Protein AF-A0A952KPR9-F1 (afdb_monomer_lite)

pLDDT: mean 92.3, std 12.99, range [48.25, 98.81]

Structure (mmCIF, N/CA/C/O backbone):
data_AF-A0A952KPR9-F1
#
_entry.id   AF-A0A952KPR9-F1
#
loop_
_atom_site.group_PDB
_atom_site.id
_atom_site.type_symbol
_atom_site.label_atom_id
_atom_site.label_alt_id
_atom_site.label_comp_id
_atom_site.label_asym_id
_atom_site.label_entity_id
_atom_site.label_seq_id
_atom_site.pdbx_PDB_ins_code
_atom_site.Cartn_x
_atom_site.Cartn_y
_atom_site.Cartn_z
_atom_site.occupancy
_atom_site.B_iso_or_equiv
_atom_site.auth_seq_id
_atom_site.auth_comp_id
_atom_site.auth_asym_id
_atom_site.auth_atom_id
_atom_site.pdbx_PDB_model_num
ATOM 1 N N . MET A 1 1 ? -28.566 22.038 12.425 1.00 48.25 1 MET A N 1
ATOM 2 C CA . MET A 1 1 ? -28.783 20.623 12.068 1.00 48.25 1 MET A CA 1
ATOM 3 C C . MET A 1 1 ? -27.716 19.842 12.796 1.00 48.25 1 MET A C 1
ATOM 5 O O . MET A 1 1 ? -26.550 19.999 12.466 1.00 48.25 1 MET A O 1
ATOM 9 N N . ASP A 1 2 ? -28.110 19.145 13.854 1.00 50.06 2 ASP A N 1
ATOM 10 C CA . ASP A 1 2 ? -27.205 18.352 14.680 1.00 50.06 2 ASP A CA 1
ATOM 11 C C . ASP A 1 2 ? -26.936 17.036 13.941 1.00 50.06 2 ASP A C 1
ATOM 13 O O . ASP A 1 2 ? -27.879 16.332 13.571 1.00 50.06 2 ASP A O 1
ATOM 17 N N . VAL A 1 3 ? -25.677 16.755 13.610 1.00 55.28 3 VAL A N 1
ATOM 18 C CA . VAL A 1 3 ? -25.313 15.505 12.934 1.00 55.28 3 VAL A CA 1
ATOM 19 C C . VAL A 1 3 ? -25.351 14.414 14.005 1.00 55.28 3 VAL A C 1
ATOM 21 O O . VAL A 1 3 ? -24.656 14.564 15.010 1.00 55.28 3 VAL A O 1
ATOM 24 N N . PRO A 1 4 ? -26.146 13.338 13.855 1.00 49.06 4 PRO A N 1
ATOM 25 C CA . PRO A 1 4 ? -26.230 12.315 14.887 1.00 49.06 4 PRO A CA 1
ATOM 26 C C . PRO A 1 4 ? -24.841 11.718 15.131 1.00 49.06 4 PRO A C 1
ATOM 28 O O . PRO A 1 4 ? -24.165 11.284 14.195 1.00 49.06 4 PRO A O 1
ATOM 31 N N . ALA A 1 5 ? -24.410 11.723 16.394 1.00 59.69 5 ALA A N 1
ATOM 32 C CA . ALA A 1 5 ? -23.140 11.145 16.802 1.00 59.69 5 ALA A CA 1
ATOM 33 C C . ALA A 1 5 ? -23.119 9.656 16.432 1.00 59.69 5 ALA A C 1
ATOM 35 O O . ALA A 1 5 ? -23.937 8.869 16.913 1.00 59.69 5 ALA A O 1
ATOM 36 N N . VAL A 1 6 ? -22.184 9.274 15.561 1.00 60.88 6 VAL A N 1
ATOM 37 C CA . VAL A 1 6 ? -21.951 7.870 15.217 1.00 60.88 6 VAL A CA 1
ATOM 38 C C . VAL A 1 6 ? -21.518 7.149 16.499 1.00 60.88 6 VAL A C 1
ATOM 40 O O . VAL A 1 6 ? -20.578 7.611 17.154 1.00 60.88 6 VAL A O 1
ATOM 43 N N . PRO A 1 7 ? -22.182 6.051 16.904 1.00 52.94 7 PRO A N 1
ATOM 44 C CA . PRO A 1 7 ? -21.807 5.326 18.108 1.00 52.94 7 PRO A CA 1
ATOM 45 C C . PRO A 1 7 ? -20.354 4.862 17.998 1.00 52.94 7 PRO A C 1
ATOM 47 O O . PRO A 1 7 ? -19.976 4.115 17.096 1.00 52.94 7 PRO A O 1
ATOM 50 N N . ARG A 1 8 ? -19.527 5.345 18.926 1.00 54.47 8 ARG A N 1
ATOM 51 C CA . ARG A 1 8 ? -18.110 5.000 19.021 1.00 54.47 8 ARG A CA 1
ATOM 52 C C . ARG A 1 8 ? -18.006 3.538 19.470 1.00 54.47 8 ARG A C 1
ATOM 54 O O . ARG A 1 8 ? -18.552 3.227 20.532 1.00 54.47 8 ARG A O 1
ATOM 61 N N . PRO A 1 9 ? -17.339 2.642 18.720 1.00 54.69 9 PRO A N 1
ATOM 62 C CA . PRO A 1 9 ? -17.216 1.255 19.136 1.00 54.69 9 PRO A CA 1
ATOM 63 C C . PRO A 1 9 ? -16.529 1.198 20.498 1.00 54.69 9 PRO A C 1
ATOM 65 O O . PRO A 1 9 ? -15.412 1.689 20.676 1.00 54.69 9 PRO A O 1
ATOM 68 N N . LEU A 1 10 ? -17.222 0.624 21.475 1.00 56.47 10 LEU A N 1
ATOM 69 C CA . LEU A 1 10 ? -16.644 0.293 22.764 1.00 56.47 10 LEU A CA 1
ATOM 70 C C . LEU A 1 10 ? -15.696 -0.894 22.517 1.00 56.47 10 LEU A C 1
ATOM 72 O O . LEU A 1 10 ? -16.118 -1.936 22.026 1.00 56.47 10 LEU A O 1
ATOM 76 N N . THR A 1 11 ? -14.405 -0.692 22.793 1.00 53.38 11 THR A N 1
ATOM 77 C CA . THR A 1 11 ? -13.367 -1.737 22.941 1.00 53.38 11 THR A CA 1
ATOM 78 C C . THR A 1 11 ? -12.937 -2.547 21.704 1.00 53.38 11 THR A C 1
ATOM 80 O O . THR A 1 11 ? -12.476 -3.676 21.857 1.00 53.38 11 THR A O 1
ATOM 83 N N . ALA A 1 12 ? -13.014 -2.007 20.485 1.00 68.75 12 ALA A N 1
ATOM 84 C CA . ALA A 1 12 ? -12.380 -2.641 19.320 1.00 68.75 12 ALA A CA 1
ATOM 85 C C . ALA A 1 12 ? -10.900 -2.226 19.209 1.00 68.75 12 ALA A C 1
ATOM 87 O O . ALA A 1 12 ? -10.572 -1.056 19.415 1.00 68.75 12 ALA A O 1
ATOM 88 N N . ARG A 1 13 ? -10.005 -3.176 18.891 1.00 91.12 13 ARG A N 1
ATOM 89 C CA . ARG A 1 13 ? -8.595 -2.885 18.559 1.00 91.12 13 ARG A CA 1
ATOM 90 C C . ARG A 1 13 ? -8.503 -1.775 17.492 1.00 91.12 13 ARG A C 1
ATOM 92 O O . ARG A 1 13 ? -9.438 -1.663 16.694 1.00 91.12 13 ARG A O 1
ATOM 99 N N . PRO A 1 14 ? -7.403 -1.000 17.427 1.00 95.12 14 PRO A N 1
ATOM 100 C CA . PRO A 1 14 ? -7.206 -0.042 16.345 1.00 95.12 14 PRO A CA 1
ATOM 101 C C . PRO A 1 14 ? -7.418 -0.683 14.968 1.00 95.12 14 PRO A C 1
ATOM 103 O O . PRO A 1 14 ? -7.022 -1.833 14.734 1.00 95.12 14 PRO A O 1
ATOM 106 N N . LEU A 1 15 ? -8.062 0.057 14.063 1.00 96.69 15 LEU A N 1
ATOM 107 C CA . LEU A 1 15 ? -8.175 -0.346 12.665 1.00 96.69 15 LEU A CA 1
ATOM 108 C C . LEU A 1 15 ? -6.789 -0.331 12.032 1.00 96.69 15 LEU A C 1
ATOM 110 O O . LEU A 1 15 ? -6.059 0.647 12.149 1.00 96.69 15 LEU A O 1
ATOM 114 N N . THR A 1 16 ? -6.443 -1.381 11.308 1.00 98.44 16 THR A N 1
ATOM 115 C CA . THR A 1 16 ? -5.242 -1.387 10.474 1.00 98.44 16 THR A CA 1
ATOM 116 C C . THR A 1 16 ? -5.584 -0.764 9.127 1.00 98.44 16 THR A C 1
ATOM 118 O O . THR A 1 16 ? -6.505 -1.204 8.434 1.00 98.44 16 THR A O 1
ATOM 121 N N . VAL A 1 17 ? -4.862 0.291 8.760 1.00 98.69 17 VAL A N 1
ATOM 122 C CA . VAL A 1 17 ? -5.068 1.033 7.515 1.00 98.69 17 VAL A CA 1
ATOM 123 C C . VAL A 1 17 ? -3.782 0.995 6.711 1.00 98.69 17 VAL A C 1
ATOM 125 O O . VAL A 1 17 ? -2.732 1.410 7.196 1.00 98.69 17 VAL A O 1
ATOM 128 N N . TRP A 1 18 ? -3.844 0.523 5.470 1.00 98.81 18 TRP A N 1
ATOM 129 C CA . TRP A 1 18 ? -2.735 0.698 4.534 1.00 98.81 18 TRP A CA 1
ATOM 130 C C . TRP A 1 18 ? -3.036 1.829 3.569 1.00 98.81 18 TRP A C 1
ATOM 132 O O . TRP A 1 18 ? -4.084 1.823 2.925 1.00 98.81 18 TRP A O 1
ATOM 142 N N . THR A 1 19 ? -2.097 2.762 3.437 1.00 98.75 19 THR A N 1
ATOM 143 C CA . THR A 1 19 ? -2.097 3.749 2.358 1.00 98.75 19 THR A CA 1
ATOM 144 C C . THR A 1 19 ? -1.185 3.251 1.250 1.00 98.75 19 THR A C 1
ATOM 146 O O . THR A 1 19 ? -0.043 2.889 1.512 1.00 98.75 19 THR A O 1
ATOM 149 N N . VAL A 1 20 ? -1.682 3.166 0.017 1.00 98.75 20 VAL A N 1
ATOM 150 C CA . VAL A 1 20 ? -0.958 2.499 -1.075 1.00 98.75 20 VAL A CA 1
ATOM 151 C C . VAL A 1 20 ? -0.824 3.412 -2.283 1.00 98.75 20 VAL A C 1
ATOM 153 O O . VAL A 1 20 ? -1.817 3.783 -2.908 1.00 98.75 20 VAL A O 1
ATOM 156 N N . SER A 1 21 ? 0.407 3.768 -2.639 1.00 98.38 21 SER A N 1
ATOM 157 C CA . SER A 1 21 ? 0.690 4.684 -3.750 1.00 98.38 21 SER A CA 1
ATOM 158 C C . SER A 1 21 ? 1.985 4.320 -4.482 1.00 98.38 21 SER A C 1
ATOM 160 O O . SER A 1 21 ? 2.595 3.294 -4.201 1.00 98.38 21 SER A O 1
ATOM 162 N N . ASP A 1 22 ? 2.404 5.153 -5.434 1.00 96.69 22 ASP A N 1
ATOM 163 C CA . ASP A 1 22 ? 3.726 5.090 -6.073 1.00 96.69 22 ASP A CA 1
ATOM 164 C C . ASP A 1 22 ? 4.742 6.057 -5.430 1.00 96.69 22 ASP A C 1
ATOM 166 O O . ASP A 1 22 ? 5.738 6.418 -6.048 1.00 96.69 22 ASP A O 1
ATOM 170 N N . GLY A 1 23 ? 4.462 6.552 -4.217 1.00 96.19 23 GLY A N 1
ATOM 171 C CA . GLY A 1 23 ? 5.359 7.421 -3.450 1.00 96.19 23 GLY A CA 1
ATOM 172 C C . GLY A 1 23 ? 5.467 8.864 -3.952 1.00 96.19 23 GLY A C 1
ATOM 173 O O . GLY A 1 23 ? 6.103 9.693 -3.301 1.00 96.19 23 GLY A O 1
ATOM 174 N N . ARG A 1 24 ? 4.842 9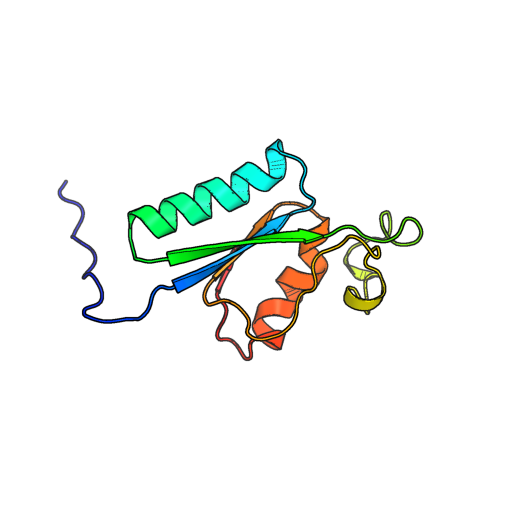.224 -5.084 1.00 96.94 24 ARG A N 1
ATOM 175 C CA . ARG A 1 24 ? 4.827 10.619 -5.544 1.00 96.94 24 ARG A CA 1
ATOM 176 C C . ARG A 1 24 ? 3.969 11.452 -4.598 1.00 96.94 24 ARG A C 1
ATOM 178 O O . ARG A 1 24 ? 2.770 11.208 -4.492 1.00 96.94 24 ARG A O 1
ATOM 185 N N . ALA A 1 25 ? 4.560 12.476 -3.979 1.00 96.25 25 ALA A N 1
ATOM 186 C CA . ALA A 1 25 ? 3.950 13.250 -2.889 1.00 96.25 25 ALA A CA 1
ATOM 187 C C . ALA A 1 25 ? 2.495 13.688 -3.151 1.00 96.25 25 ALA A C 1
ATOM 189 O O . ALA A 1 25 ? 1.632 13.509 -2.300 1.00 96.25 25 ALA A O 1
ATOM 190 N N . GLY A 1 26 ? 2.186 14.201 -4.348 1.00 94.88 26 GLY A N 1
ATOM 191 C CA . GLY A 1 26 ? 0.823 14.631 -4.687 1.00 94.88 26 GLY A CA 1
ATOM 192 C C . GLY A 1 26 ? -0.216 13.500 -4.709 1.00 94.88 26 GLY A C 1
ATOM 193 O O . GLY A 1 26 ? -1.382 13.748 -4.421 1.00 94.88 26 GLY A O 1
ATOM 194 N N . ILE A 1 27 ? 0.199 12.273 -5.031 1.00 96.44 27 ILE A N 1
ATOM 195 C CA . ILE A 1 27 ? -0.653 11.076 -5.050 1.00 96.44 27 ILE A CA 1
ATOM 196 C C . ILE A 1 27 ? -0.698 10.445 -3.657 1.00 96.44 27 ILE A C 1
ATOM 198 O O . ILE A 1 27 ? -1.782 10.143 -3.163 1.00 96.44 27 ILE A O 1
ATOM 202 N N . GLU A 1 28 ? 0.459 10.286 -3.009 1.00 98.25 28 GLU A N 1
ATOM 203 C CA . GLU A 1 28 ? 0.573 9.708 -1.664 1.00 98.25 28 GLU A CA 1
ATOM 204 C C . GLU A 1 28 ? -0.261 10.491 -0.642 1.00 98.25 28 GLU A C 1
ATOM 206 O O . GLU A 1 28 ? -1.008 9.891 0.133 1.00 98.25 28 GLU A O 1
ATOM 211 N N . ASN A 1 29 ? -0.232 11.826 -0.711 1.00 98.12 29 ASN A N 1
ATOM 212 C CA . ASN A 1 29 ? -0.977 12.690 0.203 1.00 98.12 29 ASN A CA 1
ATOM 213 C C . ASN A 1 29 ? -2.500 12.513 0.114 1.00 98.12 29 ASN A C 1
ATOM 215 O O . ASN A 1 29 ? -3.181 12.752 1.107 1.00 98.12 29 ASN A O 1
ATOM 219 N N . GLN A 1 30 ? -3.052 12.080 -1.027 1.00 97.19 30 GLN A N 1
ATOM 220 C CA . GLN A 1 30 ? -4.495 11.816 -1.137 1.00 97.19 30 GLN A CA 1
ATOM 221 C C . GLN A 1 30 ? -4.894 10.620 -0.267 1.00 97.19 30 GLN A C 1
ATOM 223 O O . GLN A 1 30 ? -5.841 10.698 0.515 1.00 97.19 30 GLN A O 1
ATOM 228 N N . ALA A 1 31 ? -4.133 9.526 -0.363 1.00 98.44 31 ALA A N 1
ATOM 229 C CA . ALA A 1 31 ? -4.369 8.334 0.441 1.00 98.44 31 ALA A CA 1
ATOM 230 C C . ALA A 1 31 ? -4.060 8.588 1.924 1.00 98.44 31 ALA A C 1
ATOM 232 O O . ALA A 1 31 ? -4.845 8.207 2.794 1.00 98.44 31 ALA A O 1
ATOM 233 N N . LEU A 1 32 ? -2.944 9.267 2.212 1.00 98.56 32 LEU A N 1
ATOM 234 C CA . LEU A 1 32 ? -2.536 9.588 3.576 1.00 98.56 32 LEU A CA 1
ATOM 235 C C . LEU A 1 32 ? -3.525 10.529 4.267 1.00 98.56 32 LEU A C 1
ATOM 237 O O . LEU A 1 32 ? -3.970 10.227 5.369 1.00 98.56 32 LEU A O 1
ATOM 241 N N . GLY A 1 33 ? -3.952 11.603 3.601 1.00 98.31 33 GLY A N 1
ATOM 242 C CA . GLY A 1 33 ? -4.910 12.553 4.166 1.00 98.31 33 GLY A CA 1
ATOM 243 C C . GLY A 1 33 ? -6.257 11.908 4.507 1.00 98.31 33 GLY A C 1
ATOM 244 O O . GLY A 1 33 ? -6.852 12.231 5.540 1.00 98.31 33 GLY A O 1
ATOM 245 N N . LEU A 1 34 ? -6.722 10.951 3.692 1.00 98.44 34 LEU A N 1
ATOM 246 C CA . LEU A 1 34 ? -7.925 10.178 4.003 1.00 98.44 34 LEU A CA 1
ATOM 247 C C . LEU A 1 34 ? -7.701 9.215 5.179 1.00 98.44 34 LEU A C 1
ATOM 249 O O . LEU A 1 34 ? -8.554 9.132 6.061 1.00 98.44 34 LEU A O 1
ATOM 253 N N . ALA A 1 35 ? -6.559 8.527 5.237 1.00 98.62 35 ALA A N 1
ATOM 254 C CA . ALA A 1 35 ? -6.223 7.655 6.363 1.00 98.62 35 ALA A CA 1
ATOM 255 C C . ALA A 1 35 ? -6.134 8.429 7.688 1.00 98.62 35 ALA A C 1
ATOM 257 O O . ALA A 1 35 ? -6.689 8.001 8.698 1.00 98.62 35 ALA A O 1
ATOM 258 N N . GLU A 1 36 ? -5.513 9.607 7.682 1.00 98.56 36 GLU A N 1
ATOM 259 C CA . GLU A 1 36 ? -5.461 10.500 8.839 1.00 98.56 36 GLU A CA 1
ATOM 260 C C . GLU A 1 36 ? -6.853 11.011 9.228 1.00 98.56 36 GLU A C 1
ATOM 262 O O . GLU A 1 36 ? -7.152 11.153 10.413 1.00 98.56 36 GLU A O 1
ATOM 267 N N . ALA A 1 37 ? -7.734 11.267 8.253 1.00 98.38 37 ALA A N 1
ATOM 268 C CA . ALA A 1 37 ? -9.126 11.613 8.529 1.00 98.38 37 ALA A CA 1
ATOM 269 C C . ALA A 1 37 ? -9.878 10.476 9.226 1.00 98.38 37 ALA A C 1
ATOM 271 O O . ALA A 1 37 ? -10.629 10.743 10.162 1.00 98.38 37 ALA A O 1
ATOM 272 N N . VAL A 1 38 ? -9.636 9.222 8.832 1.00 97.31 38 VAL A N 1
ATOM 273 C CA . VAL A 1 38 ? -10.161 8.045 9.539 1.00 97.31 38 VAL A CA 1
ATOM 274 C C . VAL A 1 38 ? -9.599 7.979 10.961 1.00 97.31 38 VAL A C 1
ATOM 276 O O . VAL A 1 38 ? -10.373 7.851 11.908 1.00 97.31 38 VAL A O 1
ATOM 279 N N . ALA A 1 39 ? -8.284 8.145 11.128 1.00 97.12 39 ALA A N 1
ATOM 280 C CA . ALA A 1 39 ? -7.620 8.092 12.433 1.00 97.12 39 ALA A CA 1
ATOM 281 C C . ALA A 1 39 ? -8.086 9.192 13.407 1.00 97.12 39 ALA A C 1
ATOM 283 O O . ALA A 1 39 ? -8.063 8.995 14.621 1.00 97.12 39 ALA A O 1
ATOM 284 N N . ARG A 1 40 ? -8.560 10.339 12.897 1.00 97.06 40 ARG A N 1
ATOM 285 C CA . ARG A 1 40 ? -9.201 11.383 13.718 1.00 97.06 40 ARG A CA 1
ATOM 286 C C . ARG A 1 40 ? -10.574 10.976 14.262 1.00 97.06 40 ARG A C 1
ATOM 288 O O . ARG A 1 40 ? -10.997 11.537 15.267 1.00 97.06 40 ARG A O 1
ATOM 295 N N . GLN A 1 41 ? -11.263 10.031 13.620 1.00 96.12 41 GLN A N 1
ATOM 296 C CA . GLN A 1 41 ? -12.619 9.605 13.992 1.00 96.12 41 GLN A CA 1
ATOM 297 C C . GLN A 1 41 ? -12.645 8.302 14.800 1.00 96.12 41 GLN A C 1
ATOM 299 O O . GLN A 1 41 ? -13.567 8.072 15.581 1.00 96.12 41 GLN A O 1
ATOM 304 N N . THR A 1 42 ? -11.653 7.432 14.613 1.00 93.94 42 THR A N 1
ATOM 305 C CA . THR A 1 42 ? -11.554 6.135 15.290 1.00 93.94 42 THR A CA 1
ATOM 306 C C . THR A 1 42 ? -10.085 5.724 15.433 1.00 93.94 42 THR A C 1
ATOM 308 O O . THR A 1 42 ? -9.297 6.062 14.549 1.00 93.94 42 THR A O 1
ATOM 311 N N . PRO A 1 43 ? -9.679 4.998 16.497 1.00 95.62 43 PRO A N 1
ATOM 312 C CA . PRO A 1 43 ? -8.308 4.510 16.620 1.00 95.62 43 PRO A CA 1
ATOM 313 C C . PRO A 1 43 ? -7.885 3.720 15.377 1.00 95.62 43 PRO A C 1
ATOM 315 O O . PRO A 1 43 ? -8.540 2.743 15.006 1.00 95.62 43 PRO A O 1
ATOM 318 N N . ALA A 1 44 ? -6.796 4.145 14.738 1.00 97.31 44 ALA A N 1
ATOM 319 C CA . ALA A 1 44 ? -6.271 3.516 13.536 1.00 97.31 44 ALA A CA 1
ATOM 320 C C . ALA A 1 44 ? -4.739 3.554 13.506 1.00 97.31 44 ALA A C 1
ATOM 322 O O . ALA A 1 44 ? -4.122 4.559 13.851 1.00 97.31 44 ALA A O 1
ATOM 323 N N . GLU A 1 45 ? -4.144 2.458 13.053 1.00 98.31 45 GLU A N 1
ATOM 324 C CA . GLU A 1 45 ? -2.720 2.316 12.776 1.00 98.31 45 GLU A CA 1
ATOM 325 C C . GLU A 1 45 ? -2.508 2.395 11.265 1.00 98.31 45 GLU A C 1
ATOM 327 O O . GLU A 1 45 ? -3.006 1.559 10.507 1.00 98.31 45 GLU A O 1
ATOM 332 N N . ILE A 1 46 ? -1.782 3.421 10.821 1.00 98.69 46 ILE A N 1
ATOM 333 C CA . ILE A 1 46 ? -1.556 3.697 9.401 1.00 98.69 46 ILE A CA 1
ATOM 334 C C . ILE A 1 46 ? -0.190 3.147 8.989 1.00 98.69 46 ILE A C 1
ATOM 336 O O . ILE A 1 46 ? 0.831 3.489 9.579 1.00 98.69 46 ILE A O 1
ATOM 340 N N . THR A 1 47 ? -0.162 2.327 7.940 1.00 98.75 47 THR A N 1
ATOM 341 C CA . THR A 1 47 ? 1.063 1.861 7.278 1.00 98.75 47 THR A CA 1
ATOM 342 C C . THR A 1 47 ? 1.103 2.377 5.846 1.00 98.75 47 THR A C 1
ATOM 344 O O . THR A 1 47 ? 0.186 2.116 5.071 1.00 98.75 47 THR A O 1
ATOM 347 N N . VAL A 1 48 ? 2.182 3.063 5.472 1.00 98.62 48 VAL A N 1
ATOM 348 C CA . VAL A 1 48 ? 2.414 3.489 4.085 1.00 98.62 48 VAL A CA 1
ATOM 349 C C . VAL A 1 48 ? 3.036 2.339 3.292 1.00 98.62 48 VAL A C 1
ATOM 351 O O . VAL A 1 48 ? 3.962 1.686 3.768 1.00 98.62 48 VAL A O 1
ATOM 354 N N . LYS A 1 49 ? 2.513 2.086 2.091 1.00 98.62 49 LYS A N 1
ATOM 355 C CA . LYS A 1 49 ? 2.991 1.094 1.124 1.00 98.62 49 LYS A CA 1
ATOM 356 C C . LYS A 1 49 ? 3.241 1.769 -0.224 1.00 98.62 49 LYS A C 1
ATOM 358 O O . LYS A 1 49 ? 2.337 2.371 -0.808 1.00 98.62 49 LYS A O 1
ATOM 363 N N . ARG A 1 50 ? 4.454 1.641 -0.746 1.00 98.50 50 ARG A N 1
ATOM 364 C CA . ARG A 1 50 ? 4.888 2.217 -2.021 1.00 98.50 50 ARG A CA 1
ATOM 365 C C . ARG A 1 50 ? 5.165 1.116 -3.029 1.00 98.50 50 ARG A C 1
ATOM 367 O O . ARG A 1 50 ? 5.947 0.204 -2.777 1.00 9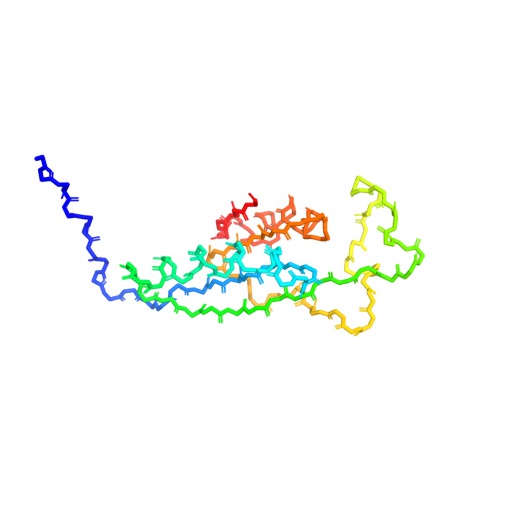8.50 50 ARG A O 1
ATOM 374 N N . LEU A 1 51 ? 4.498 1.199 -4.174 1.00 97.81 51 LEU A N 1
ATOM 375 C CA . LEU A 1 51 ? 4.551 0.195 -5.227 1.00 97.81 51 LEU A CA 1
ATOM 376 C C . LEU A 1 51 ? 5.143 0.788 -6.501 1.00 97.81 51 LEU A C 1
ATOM 378 O O . LEU A 1 51 ? 4.576 1.710 -7.091 1.00 97.81 51 LEU A O 1
ATOM 382 N N . HIS A 1 52 ? 6.228 0.183 -6.972 1.00 96.62 52 HIS A N 1
ATOM 383 C CA . HIS A 1 52 ? 6.854 0.474 -8.253 1.00 96.62 52 HIS A CA 1
ATOM 384 C C . HIS A 1 52 ? 6.897 -0.804 -9.091 1.00 96.62 52 HIS A C 1
ATOM 386 O O . HIS A 1 52 ? 7.240 -1.884 -8.623 1.00 96.62 52 HIS A O 1
ATOM 392 N N . PHE A 1 53 ? 6.541 -0.711 -10.364 1.00 97.00 53 PHE A N 1
ATOM 393 C CA . PHE A 1 53 ? 6.745 -1.834 -11.274 1.00 97.00 53 PHE A CA 1
ATOM 394 C C . PHE A 1 53 ? 8.157 -1.777 -11.839 1.00 97.00 53 PHE A C 1
ATOM 396 O O . PHE A 1 53 ? 8.670 -0.690 -12.107 1.00 97.00 53 PHE A O 1
ATOM 403 N N . ALA A 1 54 ? 8.776 -2.939 -12.061 1.00 96.88 54 ALA A N 1
ATOM 404 C CA . ALA A 1 54 ? 10.058 -2.984 -12.752 1.00 96.88 54 ALA A CA 1
ATOM 405 C C . ALA A 1 54 ? 9.929 -2.299 -14.131 1.00 96.88 54 ALA A C 1
ATOM 407 O O . ALA A 1 54 ? 8.846 -2.348 -14.728 1.00 96.88 54 ALA A O 1
ATOM 408 N N . PRO A 1 55 ? 11.002 -1.699 -14.686 1.00 94.69 55 PRO A N 1
ATOM 409 C CA . PRO A 1 55 ? 10.919 -0.899 -15.914 1.00 94.69 55 PRO A CA 1
ATOM 410 C C . PRO A 1 55 ? 10.235 -1.605 -17.094 1.00 94.69 55 PRO A C 1
ATOM 412 O O . PRO A 1 55 ? 9.507 -0.976 -17.859 1.00 94.69 55 PRO A O 1
ATOM 415 N N . LEU A 1 56 ? 10.405 -2.928 -17.200 1.00 94.69 56 LEU A N 1
ATOM 416 C CA . LEU A 1 56 ? 9.773 -3.760 -18.227 1.00 94.69 56 LEU A CA 1
ATOM 417 C C . LEU A 1 56 ? 8.233 -3.794 -18.128 1.00 94.69 56 LEU A C 1
ATOM 419 O O . LEU A 1 56 ? 7.551 -3.983 -19.132 1.00 94.69 56 LEU A O 1
ATOM 423 N N . PHE A 1 57 ? 7.677 -3.596 -16.931 1.00 95.00 57 PHE A N 1
ATOM 424 C CA . PHE A 1 57 ? 6.248 -3.730 -16.634 1.00 95.00 57 PHE A CA 1
ATOM 425 C C . PHE A 1 57 ? 5.559 -2.404 -16.275 1.00 95.00 57 PHE A C 1
ATOM 427 O O . PHE A 1 57 ? 4.329 -2.354 -16.187 1.00 95.00 57 PHE A O 1
ATOM 434 N N . ASP A 1 58 ? 6.303 -1.314 -16.072 1.00 90.44 58 ASP A N 1
ATOM 435 C CA . ASP A 1 58 ? 5.735 -0.042 -15.608 1.00 90.44 58 ASP A CA 1
ATOM 436 C C . ASP A 1 58 ? 4.674 0.523 -16.568 1.00 90.44 58 ASP A C 1
ATOM 438 O O . ASP A 1 58 ? 3.536 0.826 -16.177 1.00 90.44 58 ASP A O 1
ATOM 442 N N . ARG A 1 59 ? 4.994 0.543 -17.866 1.00 92.19 59 ARG A N 1
ATOM 443 C CA . ARG A 1 59 ? 4.086 1.017 -18.923 1.00 92.19 59 ARG A CA 1
ATOM 444 C C . ARG A 1 59 ? 3.009 0.011 -19.314 1.00 92.19 59 ARG A C 1
ATOM 446 O O . ARG A 1 59 ? 2.113 0.349 -20.084 1.00 92.19 59 ARG A O 1
ATOM 453 N N . LEU A 1 60 ? 3.065 -1.206 -18.777 1.00 93.69 60 LEU A N 1
ATOM 454 C CA . LEU A 1 60 ? 2.097 -2.242 -19.094 1.00 93.69 60 LEU A CA 1
ATOM 455 C C . LEU A 1 60 ? 0.697 -1.830 -18.585 1.00 93.69 60 LEU A C 1
ATOM 457 O O . LEU A 1 60 ? 0.567 -1.439 -17.414 1.00 93.69 60 LEU A O 1
ATOM 461 N N . PRO A 1 61 ? -0.362 -1.914 -19.412 1.00 93.06 61 PRO A N 1
ATOM 462 C CA . PRO A 1 61 ? -1.734 -1.692 -18.967 1.00 93.06 61 PRO A CA 1
ATOM 463 C C . PRO A 1 61 ? -2.095 -2.557 -17.753 1.00 93.06 61 PRO A C 1
ATOM 465 O O . PRO A 1 61 ? -1.685 -3.713 -17.666 1.00 93.06 61 PRO A O 1
ATOM 468 N N . THR A 1 62 ? -2.906 -2.027 -16.831 1.00 92.06 62 THR A N 1
ATOM 469 C CA . THR A 1 62 ? -3.320 -2.723 -15.592 1.00 92.06 62 THR A CA 1
ATOM 470 C C . THR A 1 62 ? -3.893 -4.117 -15.859 1.00 92.06 62 THR A C 1
ATOM 472 O O . THR A 1 62 ? -3.594 -5.049 -15.117 1.00 92.06 62 THR A O 1
ATOM 475 N N . ALA A 1 63 ? -4.665 -4.283 -16.937 1.00 91.44 63 ALA A N 1
ATOM 476 C CA . ALA A 1 63 ? -5.266 -5.564 -17.313 1.00 91.44 63 ALA A CA 1
ATOM 477 C C . ALA A 1 63 ? -4.231 -6.653 -17.658 1.00 91.44 63 ALA A C 1
ATOM 479 O O . ALA A 1 63 ? -4.498 -7.833 -17.453 1.00 91.44 63 ALA A O 1
ATOM 480 N N . LEU A 1 64 ? -3.044 -6.268 -18.138 1.00 94.50 64 LEU A N 1
ATOM 481 C CA . LEU A 1 64 ? -1.974 -7.196 -18.517 1.00 94.50 64 LEU A CA 1
ATOM 482 C C . LEU A 1 64 ? -1.015 -7.508 -17.357 1.00 94.50 64 LEU A C 1
ATOM 484 O O . LEU A 1 64 ? -0.148 -8.371 -17.480 1.00 94.50 64 LEU A O 1
ATOM 488 N N . LYS A 1 65 ? -1.189 -6.861 -16.199 1.00 94.88 65 LYS A N 1
ATOM 489 C CA . LYS A 1 65 ? -0.453 -7.177 -14.969 1.00 94.88 65 LYS A CA 1
ATOM 490 C C . LYS A 1 65 ? -1.069 -8.405 -14.295 1.00 94.88 65 LYS A C 1
ATOM 492 O O . LYS A 1 65 ? -1.782 -8.297 -13.297 1.00 94.88 65 LYS A O 1
ATOM 497 N N . ILE A 1 66 ? -0.854 -9.571 -14.906 1.00 92.81 66 ILE A N 1
ATOM 498 C CA . ILE A 1 66 ? -1.454 -10.852 -14.500 1.00 92.81 66 ILE A CA 1
ATOM 499 C C . ILE A 1 66 ? -0.928 -11.354 -13.149 1.00 92.81 66 ILE A C 1
ATOM 501 O O . ILE A 1 66 ? -1.716 -11.856 -12.350 1.00 92.81 66 ILE A O 1
ATOM 505 N N . ALA A 1 67 ? 0.362 -11.140 -12.879 1.00 94.00 67 ALA A N 1
ATOM 506 C CA . ALA A 1 67 ? 1.062 -11.529 -11.655 1.00 94.00 67 ALA A CA 1
ATOM 507 C C . ALA A 1 67 ? 1.788 -10.303 -11.069 1.00 94.00 67 ALA A C 1
ATOM 509 O O . ALA A 1 67 ? 3.013 -10.211 -11.165 1.00 94.00 67 ALA A O 1
ATOM 510 N N . PRO A 1 68 ? 1.044 -9.308 -10.553 1.00 94.38 68 PRO A N 1
ATOM 511 C CA . PRO A 1 68 ? 1.606 -8.006 -10.217 1.00 94.38 68 PRO A CA 1
ATOM 512 C C . PRO A 1 68 ? 2.705 -8.084 -9.151 1.00 94.38 68 PRO A C 1
ATOM 514 O O . PRO A 1 68 ? 3.651 -7.314 -9.235 1.00 94.38 68 PRO A O 1
ATOM 517 N N . GLU A 1 69 ? 2.645 -9.041 -8.224 1.00 94.75 69 GLU A N 1
ATOM 518 C CA . GLU A 1 69 ? 3.669 -9.279 -7.200 1.00 94.75 69 GLU A CA 1
ATOM 519 C C . GLU A 1 69 ? 5.042 -9.602 -7.813 1.00 94.75 69 GLU A C 1
ATOM 521 O O . GLU A 1 69 ? 6.052 -9.049 -7.389 1.00 94.75 69 GLU A O 1
ATOM 526 N N . ALA A 1 70 ? 5.083 -10.447 -8.847 1.00 95.62 70 ALA A N 1
ATOM 527 C CA . ALA A 1 70 ? 6.320 -10.825 -9.538 1.00 95.62 70 ALA A CA 1
ATOM 528 C C . ALA A 1 70 ? 6.824 -9.745 -10.515 1.00 95.62 70 ALA A C 1
ATOM 530 O O . ALA A 1 70 ? 7.921 -9.858 -11.056 1.00 95.62 70 ALA A O 1
ATOM 531 N N . MET A 1 71 ? 6.009 -8.720 -10.775 1.00 97.00 71 MET A N 1
ATOM 532 C CA . MET A 1 71 ? 6.312 -7.620 -11.695 1.00 97.00 71 MET A CA 1
ATOM 533 C C . MET A 1 71 ? 6.804 -6.358 -10.972 1.00 97.00 71 MET A C 1
ATOM 535 O O . MET A 1 71 ? 7.184 -5.386 -11.634 1.00 97.00 71 MET A O 1
ATOM 539 N N . LEU A 1 72 ? 6.761 -6.334 -9.638 1.00 97.25 72 LEU A N 1
ATOM 540 C CA . LEU A 1 72 ? 7.261 -5.214 -8.847 1.00 97.25 72 LEU A CA 1
ATOM 541 C C . LEU A 1 72 ? 8.782 -5.070 -8.985 1.00 97.25 72 LEU A C 1
ATOM 543 O O . LEU A 1 72 ? 9.508 -6.036 -9.219 1.00 97.25 72 LEU A O 1
ATOM 547 N N . ALA A 1 73 ? 9.259 -3.838 -8.844 1.00 97.12 73 ALA A N 1
ATOM 548 C CA . ALA A 1 73 ? 10.676 -3.557 -8.705 1.00 97.12 73 ALA A CA 1
ATOM 549 C C . ALA A 1 73 ? 11.173 -4.018 -7.315 1.00 97.12 73 ALA A C 1
ATOM 551 O O . ALA A 1 73 ? 10.380 -4.055 -6.370 1.00 97.12 73 ALA A O 1
ATOM 552 N N . PRO A 1 74 ? 12.468 -4.356 -7.151 1.00 95.75 74 PRO A N 1
ATOM 553 C CA . PRO A 1 74 ? 12.996 -4.873 -5.882 1.00 95.75 74 PRO A CA 1
ATOM 554 C C . PRO A 1 74 ? 12.869 -3.923 -4.683 1.00 95.75 74 PRO A C 1
ATOM 556 O O . PRO A 1 74 ? 12.891 -4.375 -3.544 1.00 95.75 74 PRO A O 1
ATOM 559 N N . ASP A 1 75 ? 12.762 -2.620 -4.935 1.00 95.38 75 ASP A N 1
ATOM 560 C CA . ASP A 1 75 ? 12.616 -1.558 -3.935 1.00 95.38 75 ASP A CA 1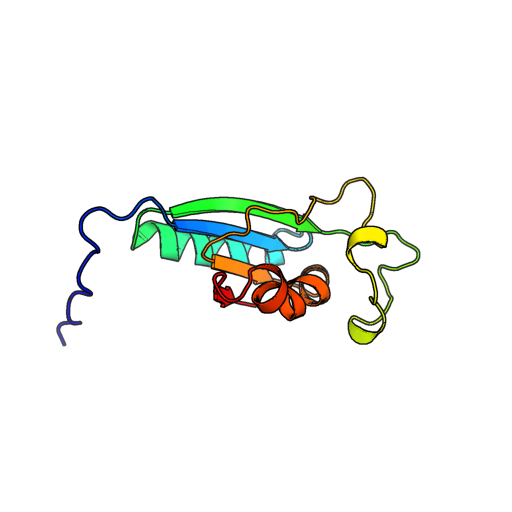
ATOM 561 C C . ASP A 1 75 ? 11.153 -1.291 -3.536 1.00 95.38 75 ASP A C 1
ATOM 563 O O . ASP A 1 75 ? 10.882 -0.397 -2.736 1.00 95.38 75 ASP A O 1
ATOM 567 N N . SER A 1 76 ? 10.201 -2.035 -4.103 1.00 97.75 76 SER A N 1
ATOM 568 C CA . SER A 1 76 ? 8.782 -1.895 -3.782 1.00 97.75 76 SER A CA 1
ATOM 569 C C . SER A 1 76 ? 8.407 -2.612 -2.499 1.00 97.75 76 SER A C 1
ATOM 571 O O . SER A 1 76 ? 8.907 -3.697 -2.194 1.00 97.75 76 SER A O 1
ATOM 573 N N . ASP A 1 77 ? 7.430 -2.053 -1.794 1.00 98.19 77 ASP A N 1
ATOM 574 C CA . ASP A 1 77 ? 6.854 -2.711 -0.637 1.00 98.19 77 ASP A CA 1
ATOM 575 C C . ASP A 1 77 ? 6.132 -4.000 -1.024 1.00 98.19 77 ASP A C 1
ATOM 577 O O . ASP A 1 77 ? 5.396 -4.090 -2.012 1.00 98.19 77 ASP A O 1
ATOM 581 N N . ARG A 1 78 ? 6.287 -5.007 -0.166 1.00 96.12 78 ARG A N 1
ATOM 582 C CA . ARG A 1 78 ? 5.556 -6.265 -0.286 1.00 96.12 78 ARG A CA 1
ATOM 583 C C . ARG A 1 78 ? 4.114 -6.101 0.190 1.00 96.12 78 ARG A C 1
ATOM 585 O O . ARG A 1 78 ? 3.843 -5.493 1.232 1.00 96.12 78 ARG A O 1
ATOM 592 N N . ILE A 1 79 ? 3.203 -6.713 -0.562 1.00 97.25 79 ILE A N 1
ATOM 593 C CA . ILE A 1 79 ? 1.778 -6.828 -0.242 1.00 97.25 79 ILE A CA 1
ATOM 594 C C . ILE A 1 79 ? 1.516 -8.279 0.146 1.00 97.25 79 ILE A C 1
ATOM 596 O O . ILE A 1 79 ? 1.131 -9.081 -0.701 1.00 97.25 79 ILE A O 1
ATOM 600 N N . ASP A 1 80 ? 1.739 -8.605 1.416 1.00 95.69 80 ASP A N 1
ATOM 601 C CA . ASP A 1 80 ? 1.584 -9.945 1.991 1.00 95.69 80 ASP A CA 1
ATOM 602 C C . ASP A 1 80 ? 0.704 -9.895 3.241 1.00 95.69 80 ASP A C 1
ATOM 604 O O . ASP A 1 80 ? 0.566 -8.846 3.860 1.00 95.69 80 ASP A O 1
ATOM 608 N N . ALA A 1 81 ? 0.096 -11.021 3.614 1.00 95.31 81 ALA A N 1
ATOM 609 C CA . ALA A 1 81 ? -0.715 -11.101 4.826 1.00 95.31 81 ALA A CA 1
ATOM 610 C C . ALA A 1 81 ? 0.120 -10.807 6.101 1.00 95.31 81 ALA A C 1
ATOM 612 O O . ALA A 1 81 ? 1.320 -11.092 6.109 1.00 95.31 81 ALA A O 1
ATOM 613 N N . PRO A 1 82 ? -0.498 -10.306 7.192 1.00 96.50 82 PRO A N 1
ATOM 614 C CA . PRO A 1 82 ? -1.927 -10.010 7.351 1.00 96.50 82 PRO A CA 1
ATOM 615 C C . PRO A 1 82 ? -2.368 -8.762 6.571 1.00 96.50 82 PRO A C 1
ATOM 617 O O . PRO A 1 82 ? -1.685 -7.743 6.573 1.00 96.50 82 PRO A O 1
ATOM 620 N N . PHE A 1 83 ? -3.517 -8.848 5.892 1.00 98.19 83 PHE A N 1
ATOM 621 C CA . PHE A 1 83 ? -4.087 -7.721 5.143 1.00 98.19 83 PHE A CA 1
ATOM 622 C C . PHE A 1 83 ? -4.803 -6.738 6.084 1.00 98.19 83 PHE A C 1
ATOM 624 O O . PHE A 1 83 ? -5.282 -7.162 7.138 1.00 98.19 83 PHE A O 1
ATOM 631 N N . PRO A 1 84 ? -4.902 -5.444 5.725 1.00 98.44 84 PRO A N 1
ATOM 632 C CA . PRO A 1 84 ? -5.474 -4.435 6.606 1.00 98.44 84 PRO A CA 1
ATOM 633 C C . PRO A 1 84 ? -7.000 -4.546 6.682 1.00 98.44 84 PRO A C 1
ATOM 635 O O . PRO A 1 84 ? -7.646 -5.153 5.822 1.00 98.44 84 PRO A O 1
ATOM 638 N N . ASP A 1 85 ? -7.590 -3.883 7.670 1.00 98.38 85 ASP A N 1
ATOM 639 C CA . ASP A 1 85 ? -9.035 -3.657 7.726 1.00 98.38 85 ASP A CA 1
ATOM 640 C C . ASP A 1 85 ? -9.466 -2.693 6.608 1.00 98.38 85 ASP A C 1
ATOM 642 O O . ASP A 1 85 ? -10.489 -2.905 5.954 1.00 98.38 85 ASP A O 1
ATOM 646 N N . ILE A 1 86 ? -8.653 -1.663 6.336 1.00 98.62 86 ILE A N 1
ATOM 647 C CA . ILE A 1 86 ? -8.897 -0.673 5.280 1.00 98.62 86 ILE A CA 1
ATOM 648 C C . ILE A 1 86 ? -7.664 -0.532 4.379 1.00 98.62 86 ILE A C 1
ATOM 650 O O . ILE A 1 86 ? -6.552 -0.276 4.833 1.00 98.62 86 ILE A O 1
ATOM 654 N N . TRP A 1 87 ? -7.877 -0.654 3.075 1.00 98.75 87 TRP A N 1
ATOM 655 C CA . TRP A 1 87 ? -6.914 -0.353 2.022 1.00 98.75 87 TRP A CA 1
ATOM 656 C C . TRP A 1 87 ? -7.320 0.955 1.349 1.00 98.75 87 TRP A C 1
ATOM 658 O O . TRP A 1 87 ? -8.366 1.009 0.707 1.00 98.75 87 TRP A O 1
ATOM 668 N N . ILE A 1 88 ? -6.505 1.999 1.484 1.00 98.81 88 ILE A N 1
ATOM 669 C CA . ILE A 1 88 ? -6.715 3.301 0.848 1.00 98.81 88 ILE A CA 1
ATOM 670 C C . ILE A 1 88 ? -5.616 3.496 -0.184 1.00 98.81 88 ILE A C 1
ATOM 672 O O . ILE A 1 88 ? -4.455 3.697 0.158 1.00 98.81 88 ILE A O 1
ATOM 676 N N . ALA A 1 89 ? -5.967 3.432 -1.456 1.00 98.44 89 ALA A N 1
ATOM 677 C CA . ALA A 1 89 ? -5.010 3.521 -2.539 1.00 98.44 89 ALA A CA 1
ATOM 678 C C . ALA A 1 89 ? -5.190 4.789 -3.365 1.00 98.44 89 ALA A C 1
ATOM 680 O O . ALA A 1 89 ? -6.283 5.327 -3.468 1.00 98.44 89 ALA A O 1
ATOM 681 N N . ALA A 1 90 ? -4.099 5.238 -3.983 1.00 98.25 90 ALA A N 1
ATOM 682 C CA . ALA A 1 90 ? -4.116 6.303 -4.973 1.00 98.25 90 ALA A CA 1
ATOM 683 C C . ALA A 1 90 ? -3.113 6.001 -6.098 1.00 98.25 90 ALA A C 1
ATOM 685 O O . ALA A 1 90 ? -2.043 5.431 -5.876 1.00 98.25 90 ALA A O 1
ATOM 686 N N . GLY A 1 91 ? -3.457 6.389 -7.327 1.00 95.62 91 GLY A N 1
ATOM 687 C CA . GLY A 1 91 ? -2.595 6.224 -8.500 1.00 95.62 91 GLY A CA 1
ATOM 688 C C . GLY A 1 91 ? -2.721 4.874 -9.218 1.00 95.62 91 GLY A C 1
ATOM 689 O O . GLY A 1 91 ? -3.410 3.951 -8.798 1.00 95.62 91 GLY A O 1
ATOM 690 N N . ARG A 1 92 ? -2.060 4.768 -10.377 1.00 95.38 92 ARG A N 1
AT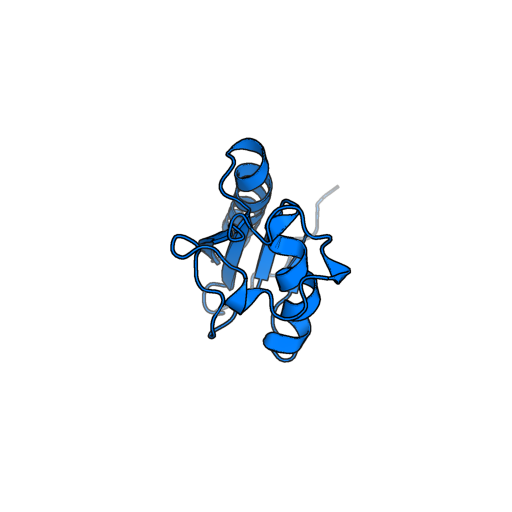OM 691 C CA . ARG A 1 92 ? -2.199 3.623 -11.298 1.00 95.38 92 ARG A CA 1
ATOM 692 C C . ARG A 1 92 ? -1.451 2.373 -10.827 1.00 95.38 92 ARG A C 1
ATOM 694 O O . ARG A 1 92 ? -1.868 1.266 -11.161 1.00 95.38 92 ARG A O 1
ATOM 701 N N . ALA A 1 93 ? -0.356 2.539 -10.083 1.00 95.75 93 ALA A N 1
ATOM 702 C CA . ALA A 1 93 ? 0.467 1.422 -9.622 1.00 95.75 93 ALA A CA 1
ATOM 703 C C . ALA A 1 93 ? -0.275 0.512 -8.622 1.00 95.75 93 ALA A C 1
ATOM 705 O O . ALA A 1 93 ? -0.059 -0.697 -8.610 1.00 95.75 93 ALA A O 1
ATOM 706 N N . SER A 1 94 ? -1.209 1.063 -7.845 1.00 97.19 94 SER A N 1
ATOM 707 C CA . SER A 1 94 ? -1.999 0.307 -6.869 1.00 97.19 94 SER A CA 1
ATOM 708 C C . SER A 1 94 ? -3.136 -0.508 -7.495 1.00 97.19 94 SER A C 1
ATOM 710 O O . SER A 1 94 ? -3.509 -1.541 -6.943 1.00 97.19 94 SER A O 1
ATOM 712 N N . LEU A 1 95 ? -3.647 -0.122 -8.674 1.00 97.25 95 LEU A N 1
ATOM 713 C CA . LEU A 1 95 ? -4.843 -0.724 -9.288 1.00 97.25 95 LEU A CA 1
ATOM 714 C C . LEU A 1 95 ? -4.816 -2.261 -9.396 1.00 97.25 95 LEU A C 1
ATOM 716 O O . LEU A 1 95 ? -5.818 -2.882 -9.029 1.00 97.25 95 LEU A O 1
ATOM 720 N N . PRO A 1 96 ? -3.731 -2.920 -9.865 1.00 96.94 96 PRO A N 1
ATOM 721 C CA . PRO A 1 96 ? -3.698 -4.381 -9.928 1.00 96.94 96 PRO A CA 1
ATOM 722 C C . PRO A 1 96 ? -3.905 -5.042 -8.560 1.00 96.94 96 PRO A C 1
ATOM 724 O O . PRO A 1 96 ? -4.521 -6.107 -8.488 1.00 96.94 96 PRO A O 1
ATOM 727 N N . PHE A 1 97 ? -3.428 -4.410 -7.490 1.00 97.69 97 PHE A N 1
ATOM 728 C CA . PHE A 1 97 ? -3.556 -4.903 -6.124 1.00 97.69 97 PHE A CA 1
ATOM 729 C C . PHE A 1 97 ? -4.937 -4.578 -5.550 1.00 97.69 97 PHE A C 1
ATOM 731 O O . PHE A 1 97 ? -5.605 -5.486 -5.061 1.00 97.69 97 PHE A O 1
ATOM 738 N N . SER A 1 98 ? -5.422 -3.341 -5.705 1.00 97.81 98 SER A N 1
ATOM 739 C CA . SER A 1 98 ? -6.742 -2.905 -5.223 1.00 97.81 98 SER A CA 1
ATOM 740 C C . SER A 1 98 ? -7.880 -3.779 -5.761 1.00 97.81 98 SER A C 1
ATOM 742 O O . SER A 1 98 ? -8.714 -4.257 -4.994 1.00 97.81 98 SER A O 1
ATOM 744 N N . LEU A 1 99 ? -7.866 -4.083 -7.066 1.00 96.94 99 LEU A N 1
ATOM 745 C CA . LEU A 1 99 ? -8.865 -4.946 -7.718 1.00 96.94 99 LEU A CA 1
ATOM 746 C C . LEU A 1 99 ? -8.888 -6.380 -7.163 1.00 96.94 99 LEU A C 1
ATOM 748 O O . LEU A 1 99 ? -9.904 -7.068 -7.254 1.00 96.94 99 LEU A O 1
ATOM 752 N N . ARG A 1 100 ? -7.767 -6.850 -6.606 1.00 96.62 100 ARG A N 1
ATOM 753 C CA . ARG A 1 100 ? -7.609 -8.210 -6.072 1.00 96.62 100 ARG A CA 1
ATOM 754 C C . ARG A 1 100 ? -7.741 -8.261 -4.553 1.00 96.62 100 ARG A C 1
ATOM 756 O O . ARG A 1 100 ? -8.001 -9.340 -4.023 1.00 96.62 100 ARG A O 1
ATOM 763 N N . MET A 1 101 ? -7.594 -7.129 -3.862 1.00 97.94 101 MET A N 1
ATOM 764 C CA . MET A 1 101 ? -7.442 -7.083 -2.410 1.00 97.94 101 MET A CA 1
ATOM 765 C C . MET A 1 101 ? -8.632 -7.709 -1.690 1.00 97.94 101 MET A C 1
ATOM 767 O O . MET A 1 101 ? -8.427 -8.608 -0.887 1.00 97.94 101 MET A O 1
ATOM 771 N N . LYS A 1 102 ? -9.872 -7.369 -2.069 1.0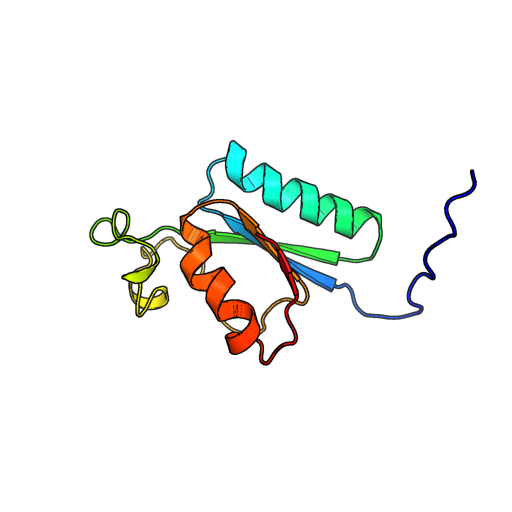0 95.31 102 LYS A N 1
ATOM 772 C CA . LYS A 1 102 ? -11.076 -7.975 -1.471 1.00 95.31 102 LYS A CA 1
ATOM 773 C C . LYS A 1 102 ? -11.069 -9.508 -1.539 1.00 95.31 102 LYS A C 1
ATOM 775 O O . LYS A 1 102 ? -11.488 -10.166 -0.596 1.00 95.31 102 LYS A O 1
ATOM 780 N N . LYS A 1 103 ? -10.598 -10.097 -2.646 1.00 96.94 103 LYS A N 1
ATOM 781 C CA . LYS A 1 103 ? -10.482 -11.559 -2.776 1.00 96.94 103 LYS A CA 1
ATOM 782 C C . LYS A 1 103 ? -9.324 -12.100 -1.933 1.00 96.94 103 LYS A C 1
ATOM 784 O O . LYS A 1 103 ? -9.494 -13.115 -1.268 1.00 96.94 103 LYS A O 1
ATOM 789 N N . ARG A 1 104 ? -8.161 -11.437 -1.971 1.00 96.56 104 ARG A N 1
ATOM 790 C CA . ARG A 1 104 ? -6.954 -11.839 -1.226 1.00 96.56 104 ARG A CA 1
ATOM 791 C C . ARG A 1 104 ? -7.176 -11.809 0.286 1.00 96.56 104 ARG A C 1
ATOM 793 O O . ARG A 1 104 ? -6.703 -12.701 0.974 1.00 96.56 104 ARG A O 1
ATOM 800 N N . SER A 1 105 ? -7.941 -10.842 0.775 1.00 97.69 105 SER A N 1
ATOM 801 C CA . SER A 1 105 ? -8.336 -10.717 2.175 1.00 97.69 105 SER A CA 1
ATOM 802 C C . SER A 1 105 ? -9.598 -11.496 2.533 1.00 97.69 105 SER A C 1
ATOM 804 O O . SER A 1 105 ? -10.224 -11.210 3.54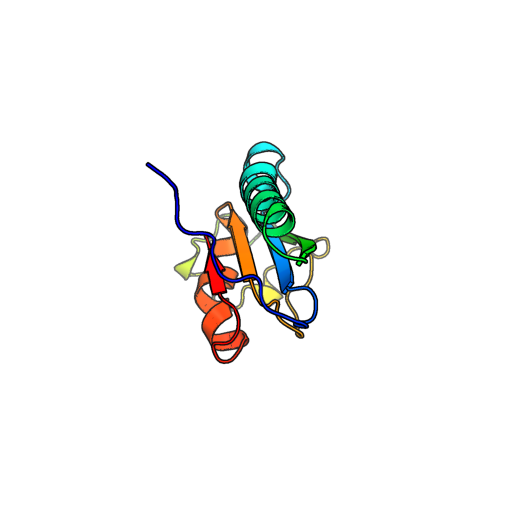2 1.00 97.69 105 SER A O 1
ATOM 806 N N . HIS A 1 106 ? -10.051 -12.452 1.717 1.00 97.06 106 HIS A N 1
ATOM 807 C CA . HIS A 1 106 ? -11.270 -13.222 2.011 1.00 97.06 106 HIS A CA 1
ATOM 808 C C . HIS A 1 106 ? -12.499 -12.346 2.355 1.00 97.06 106 HIS A C 1
ATOM 810 O O . HIS A 1 106 ? -13.377 -12.749 3.112 1.00 97.06 106 HIS A O 1
ATOM 816 N N . GLY A 1 107 ? -12.562 -11.136 1.794 1.00 96.25 107 GLY A N 1
ATOM 817 C CA . GLY A 1 107 ? -13.638 -10.171 1.989 1.00 96.25 107 GLY A CA 1
ATOM 818 C C . GLY A 1 107 ? -13.494 -9.227 3.184 1.00 96.25 107 GLY A C 1
ATOM 819 O O . GLY A 1 107 ? -14.338 -8.343 3.301 1.00 96.25 107 GLY A O 1
ATOM 820 N N . HIS A 1 108 ? -12.471 -9.359 4.039 1.00 96.69 108 HIS A N 1
ATOM 821 C CA . HIS A 1 108 ? -12.379 -8.556 5.269 1.00 96.69 108 HIS A CA 1
ATOM 822 C C . HIS A 1 108 ? -11.790 -7.149 5.071 1.00 96.69 108 HIS A C 1
ATOM 824 O O . HIS A 1 108 ? -12.006 -6.283 5.912 1.00 96.69 108 HIS A O 1
ATOM 830 N N . THR A 1 109 ? -11.056 -6.894 3.982 1.00 98.44 109 THR A N 1
ATOM 831 C CA . THR A 1 109 ? -10.504 -5.556 3.699 1.00 98.44 109 THR A CA 1
ATOM 832 C C . THR A 1 109 ? -11.505 -4.699 2.931 1.00 98.44 109 THR A C 1
ATOM 834 O O . THR A 1 109 ? -11.899 -5.048 1.813 1.00 98.44 109 THR A O 1
ATOM 837 N N . LEU A 1 110 ? -11.842 -3.531 3.479 1.00 98.44 110 LEU A N 1
ATOM 838 C CA . LEU A 1 110 ? -12.524 -2.466 2.747 1.00 98.44 110 LEU A CA 1
ATOM 839 C C . LEU A 1 110 ? -11.528 -1.765 1.814 1.00 98.44 110 LEU A C 1
ATOM 841 O O . LEU A 1 110 ? -10.501 -1.270 2.265 1.00 98.44 110 LEU A O 1
ATOM 845 N N . VAL A 1 111 ? -11.837 -1.704 0.519 1.00 98.50 111 VAL A N 1
ATOM 846 C CA . VAL A 1 111 ? -10.975 -1.081 -0.498 1.00 98.50 111 VAL A CA 1
ATOM 847 C C . VAL A 1 111 ? -11.536 0.283 -0.894 1.00 98.50 111 VAL A C 1
ATOM 849 O O . VAL A 1 111 ? -12.690 0.379 -1.308 1.00 98.50 111 VAL A O 1
ATOM 852 N N . VAL A 1 112 ? -10.695 1.310 -0.810 1.00 98.06 112 VAL A N 1
ATOM 853 C CA . VAL A 1 112 ? -10.922 2.684 -1.276 1.00 98.06 112 VAL A CA 1
ATOM 854 C C . VAL A 1 112 ? -9.816 3.021 -2.281 1.00 98.06 112 VAL A C 1
ATOM 856 O O . VAL A 1 112 ? -8.653 2.702 -2.028 1.00 98.06 112 VAL A O 1
ATOM 859 N N . GLN A 1 113 ? -10.168 3.602 -3.430 1.00 95.75 113 GLN A N 1
ATOM 860 C CA . GLN A 1 113 ? -9.272 3.832 -4.573 1.00 95.75 113 GLN A CA 1
ATOM 861 C C . GLN A 1 113 ? -9.432 5.241 -5.137 1.00 95.75 113 GLN A C 1
ATOM 863 O O . GLN A 1 113 ? -10.585 5.726 -5.129 1.00 95.75 113 GLN A O 1
#

Sequence (113 aa):
MDVPAVPRPLTARPLTVWTVSDGRAGIENQALGLAEAVARQTPAEITVKRLHFAPLFDRLPTALKIAPEAMLAPDSDRIDAPFPDIWIAAGRASLPFSLRMKKRSHGHTLVVQ

Secondary structure (DSSP, 8-state):
-PPPPPPPPSSPPPEEEEEEE-S-HHHHHHHHHHHHHHHHHS-EEEEEEE--B-HHHHTS-GGG-SSGGGGB-TTSPP--SSPPSEEEE-STTTHHHHHHHHHHTTT-SEEE-

Foldseek 3Di:
DDDPDDDADDDDDAFEEEEEEQPDCVFSCVLVVVQVVVCVNHHHDYDYFHWAFDPVCRPPQLVPCPPLQVRTDPPGDDDDPPDTQEYRYTDDRCVNVLVCVCVVNVNRYDGHD

Radius of gyration: 15.47 Å; chains: 1; bounding box: 42×34×42 Å